Protein AF-A0A7V9L8N8-F1 (afdb_monomer)

Mean predicted aligned error: 6.2 Å

Nearest PDB structures (foldseek):
  8ckp-assembly1_I  TM=4.245E-01  e=3.183E-03  Haloferax mediterranei
  8zbl-assembly1_A  TM=5.251E-01  e=4.090E-02  Homo sapiens
  4y7d-assembly1_A  TM=4.230E-01  e=4.090E-02  Nakamurella multipartita DSM 44233
  5egn-assembly3_C  TM=4.357E-01  e=1.892E-01  uncultured bacterium
  4i3f-assembly1_A  TM=4.361E-01  e=4.432E-01  Cycloclasticus sp. P1

Solvent-accessible surface area (backbone atoms only — not comparable to full-atom values): 9026 Å² total; per-residue (Å²): 138,74,98,72,61,78,66,52,79,81,45,62,65,68,62,51,51,40,50,49,50,28,50,78,38,50,92,48,43,81,62,45,50,73,38,64,73,62,34,37,73,69,32,55,71,45,22,80,50,54,83,79,52,52,66,63,59,54,48,51,52,40,49,50,58,42,68,43,85,55,51,61,61,51,50,57,69,41,53,81,39,62,75,77,40,49,90,76,60,61,87,88,54,70,42,77,48,78,45,25,70,50,12,71,65,54,31,57,90,61,26,54,58,78,87,31,40,36,90,80,41,46,81,44,76,37,79,79,18,11,63,52,49,63,74,70,39,45,68,63,46,53,53,50,52,52,54,46,59,53,62,67,75,110

Structure (mmCIF, N/CA/C/O backbone):
data_AF-A0A7V9L8N8-F1
#
_entry.id   AF-A0A7V9L8N8-F1
#
loop_
_atom_site.group_PDB
_atom_site.id
_atom_site.type_symbol
_atom_site.label_atom_id
_atom_site.label_alt_id
_atom_site.label_comp_id
_atom_site.label_asym_id
_atom_site.label_entity_id
_atom_site.label_seq_id
_atom_site.pdbx_PDB_ins_code
_atom_site.Cartn_x
_atom_site.Cartn_y
_atom_site.Cartn_z
_atom_site.occupancy
_atom_site.B_iso_or_equiv
_atom_site.auth_seq_id
_atom_site.auth_comp_id
_atom_site.auth_asym_id
_atom_site.auth_atom_id
_atom_site.pdbx_PDB_model_num
ATOM 1 N N . ALA A 1 1 ? 15.107 20.016 -11.396 1.00 40.09 1 ALA A N 1
ATOM 2 C CA . ALA A 1 1 ? 14.675 19.679 -10.021 1.00 40.09 1 ALA A CA 1
ATOM 3 C C . ALA A 1 1 ? 15.619 18.603 -9.501 1.00 40.09 1 ALA A C 1
ATOM 5 O O . ALA A 1 1 ? 15.538 17.465 -9.940 1.00 40.09 1 ALA A O 1
ATOM 6 N N . GLY A 1 2 ? 16.646 19.034 -8.767 1.00 40.62 2 GLY A N 1
ATOM 7 C CA . GLY A 1 2 ? 17.912 18.316 -8.629 1.00 40.62 2 GLY A CA 1
ATOM 8 C C . GLY A 1 2 ? 17.850 17.098 -7.715 1.00 40.62 2 GLY A C 1
ATOM 9 O O . GLY A 1 2 ? 17.269 17.145 -6.640 1.00 40.62 2 GLY A O 1
ATOM 10 N N . MET A 1 3 ? 18.550 16.045 -8.132 1.00 48.56 3 MET A N 1
ATOM 11 C CA . MET A 1 3 ? 18.884 14.812 -7.403 1.00 48.56 3 MET A CA 1
ATOM 12 C C . MET A 1 3 ? 19.761 15.039 -6.146 1.00 48.56 3 MET A C 1
ATOM 14 O O . MET A 1 3 ? 20.555 14.177 -5.777 1.00 48.56 3 MET A O 1
ATOM 18 N N . ARG A 1 4 ? 19.658 16.208 -5.503 1.00 47.62 4 ARG A N 1
ATOM 19 C CA . ARG A 1 4 ? 20.456 16.636 -4.344 1.00 47.62 4 ARG A CA 1
ATOM 20 C C . ARG A 1 4 ? 19.594 16.788 -3.087 1.00 47.62 4 ARG A C 1
ATOM 22 O O . ARG A 1 4 ? 19.822 17.687 -2.282 1.00 47.62 4 ARG A O 1
ATOM 29 N N . ASP A 1 5 ? 18.608 15.915 -2.900 1.00 48.97 5 ASP A N 1
ATOM 30 C CA . ASP A 1 5 ? 17.913 15.830 -1.616 1.00 48.97 5 ASP A CA 1
ATOM 31 C C . ASP A 1 5 ? 18.864 15.205 -0.585 1.00 48.97 5 ASP A C 1
ATOM 33 O O . ASP A 1 5 ? 18.966 13.982 -0.485 1.00 48.97 5 ASP A O 1
ATOM 37 N N . LYS A 1 6 ? 19.535 16.041 0.223 1.00 46.66 6 LYS A N 1
ATOM 38 C CA . LYS A 1 6 ? 20.300 15.618 1.421 1.00 46.66 6 LYS A CA 1
ATOM 39 C C . LYS A 1 6 ? 19.469 14.734 2.366 1.00 46.66 6 LYS A C 1
ATOM 41 O O . LYS A 1 6 ? 20.003 13.934 3.124 1.00 46.66 6 LYS A O 1
ATOM 46 N N . ALA A 1 7 ? 18.144 14.835 2.276 1.00 50.19 7 ALA A N 1
ATOM 47 C CA . ALA A 1 7 ? 17.191 14.006 2.994 1.00 50.19 7 ALA A CA 1
ATOM 48 C C . ALA A 1 7 ? 17.282 12.506 2.629 1.00 50.19 7 ALA A C 1
ATOM 50 O O . ALA A 1 7 ? 16.874 11.666 3.422 1.00 50.19 7 ALA A O 1
ATOM 51 N N . LEU A 1 8 ? 17.832 12.125 1.472 1.00 52.00 8 LEU A N 1
ATOM 52 C CA . LEU A 1 8 ? 17.916 10.716 1.075 1.00 52.00 8 LEU A CA 1
ATOM 53 C C . LEU A 1 8 ? 18.889 9.901 1.943 1.00 52.00 8 LEU A C 1
ATOM 55 O O . LEU A 1 8 ? 18.731 8.691 2.014 1.00 52.00 8 LEU A O 1
ATOM 59 N N . GLU A 1 9 ? 19.853 10.512 2.637 1.00 51.97 9 GLU A N 1
ATOM 60 C CA . GLU A 1 9 ? 20.874 9.778 3.410 1.00 51.97 9 GLU A CA 1
ATOM 61 C C . GLU A 1 9 ? 20.312 8.939 4.567 1.00 51.97 9 GLU A C 1
ATOM 63 O O . GLU A 1 9 ? 20.903 7.921 4.915 1.00 51.97 9 GLU A O 1
ATOM 68 N N . ARG A 1 10 ? 19.144 9.309 5.108 1.00 55.94 10 ARG A N 1
ATOM 69 C CA . ARG A 1 10 ? 18.492 8.616 6.236 1.00 55.94 10 ARG A CA 1
ATOM 70 C C . ARG A 1 10 ? 17.468 7.556 5.815 1.00 55.94 10 ARG A C 1
ATOM 72 O O . ARG A 1 10 ? 16.912 6.866 6.665 1.00 55.94 10 ARG A O 1
ATOM 79 N N . ILE A 1 11 ? 17.218 7.413 4.513 1.00 62.59 11 ILE A N 1
ATOM 80 C CA . ILE A 1 11 ? 16.245 6.4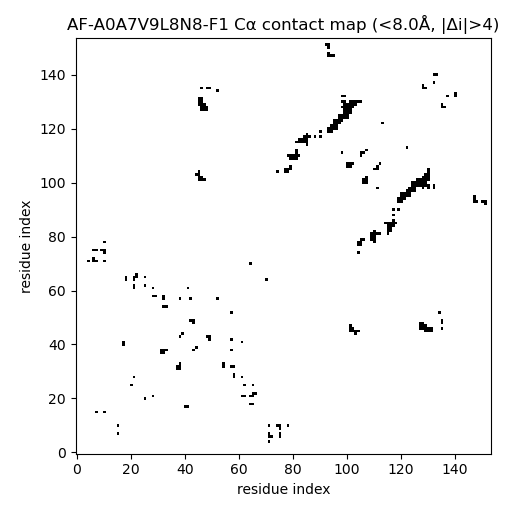63 3.966 1.00 62.59 11 ILE A CA 1
ATOM 81 C C . ILE A 1 11 ? 16.926 5.121 3.703 1.00 62.59 11 ILE A C 1
ATOM 83 O O . ILE A 1 11 ? 18.054 5.072 3.208 1.00 62.59 11 ILE A O 1
ATOM 87 N N . ASN A 1 12 ? 16.214 4.019 3.959 1.00 70.75 12 ASN A N 1
ATOM 88 C CA . ASN A 1 12 ? 16.669 2.688 3.563 1.00 70.75 12 ASN A CA 1
ATOM 89 C C . ASN A 1 12 ? 17.074 2.676 2.075 1.00 70.75 12 ASN A C 1
ATOM 91 O O . ASN A 1 12 ? 16.317 3.111 1.202 1.00 70.75 12 ASN A O 1
ATOM 95 N N . LEU A 1 13 ? 18.269 2.152 1.799 1.00 71.38 13 LEU A N 1
ATOM 96 C CA . LEU A 1 13 ? 18.907 2.165 0.485 1.00 71.38 13 LEU A CA 1
ATOM 97 C C . LEU A 1 13 ? 17.983 1.689 -0.650 1.00 71.38 13 LEU A C 1
ATOM 99 O O . LEU A 1 13 ? 17.980 2.287 -1.724 1.00 71.38 13 LEU A O 1
ATOM 103 N N . GLY A 1 14 ? 17.136 0.686 -0.399 1.00 75.00 14 GLY A N 1
ATOM 104 C CA . GLY A 1 14 ? 16.211 0.170 -1.411 1.00 75.00 14 GLY A CA 1
ATOM 105 C C . GLY A 1 14 ? 15.161 1.188 -1.869 1.00 75.00 14 GLY A C 1
ATOM 106 O O . GLY A 1 14 ? 14.919 1.314 -3.067 1.00 75.00 14 GLY A O 1
ATOM 107 N N . PHE A 1 15 ? 14.585 1.980 -0.958 1.00 79.12 15 PHE A N 1
ATOM 108 C CA . PHE A 1 15 ? 13.618 3.017 -1.342 1.00 79.12 15 PHE A CA 1
ATOM 109 C C . PHE A 1 15 ? 14.276 4.173 -2.094 1.00 79.12 15 PHE A C 1
ATOM 111 O O . PHE A 1 15 ? 13.676 4.727 -3.016 1.00 79.12 15 PHE A O 1
ATOM 118 N N . ARG A 1 16 ? 15.520 4.517 -1.733 1.00 78.31 16 ARG A N 1
ATOM 119 C CA . ARG A 1 16 ? 16.304 5.525 -2.459 1.00 78.31 16 ARG A CA 1
ATOM 120 C C . ARG A 1 16 ? 16.547 5.079 -3.893 1.00 78.31 16 ARG A C 1
ATOM 122 O O . ARG A 1 16 ? 16.249 5.833 -4.812 1.00 78.31 16 ARG A O 1
ATOM 129 N N . ILE A 1 17 ? 17.051 3.857 -4.079 1.00 80.31 17 ILE A N 1
ATOM 130 C CA . ILE A 1 17 ? 17.324 3.286 -5.404 1.00 80.31 17 ILE A CA 1
ATOM 131 C C . ILE A 1 17 ? 16.044 3.270 -6.239 1.00 80.31 17 ILE A C 1
ATOM 133 O O . ILE A 1 17 ? 16.055 3.765 -7.362 1.00 80.31 17 ILE A O 1
ATOM 137 N N . ASN A 1 18 ? 14.926 2.804 -5.675 1.00 85.12 18 ASN A N 1
ATOM 138 C CA . ASN A 1 18 ? 13.645 2.780 -6.380 1.00 85.12 18 ASN A CA 1
ATOM 139 C C . ASN A 1 18 ? 13.218 4.186 -6.848 1.00 85.12 18 ASN A C 1
ATOM 141 O O . ASN A 1 18 ? 12.875 4.391 -8.013 1.00 85.12 18 ASN A O 1
ATOM 145 N N . ARG A 1 19 ? 13.348 5.195 -5.973 1.00 85.06 19 ARG A N 1
ATOM 146 C CA . ARG A 1 19 ? 13.063 6.595 -6.315 1.00 85.06 19 ARG A CA 1
ATOM 147 C C . ARG A 1 19 ? 13.982 7.119 -7.420 1.00 85.06 19 ARG A C 1
ATOM 149 O O . ARG A 1 19 ? 13.488 7.762 -8.345 1.00 85.06 19 ARG A O 1
ATOM 156 N N . TYR A 1 20 ? 15.288 6.859 -7.341 1.00 84.50 20 TYR A N 1
ATOM 157 C CA . TYR A 1 20 ? 16.251 7.275 -8.366 1.00 84.50 20 TYR A CA 1
ATOM 158 C C . TYR A 1 20 ? 15.946 6.640 -9.718 1.00 84.50 20 TYR A C 1
ATOM 160 O O . TYR A 1 20 ? 15.946 7.346 -10.726 1.00 84.50 20 TYR A O 1
ATOM 168 N N . LEU A 1 21 ? 15.623 5.345 -9.734 1.00 85.38 21 LEU A N 1
ATOM 169 C CA . LEU A 1 21 ? 15.228 4.647 -10.951 1.00 85.38 21 LEU A CA 1
ATOM 170 C C . LEU A 1 21 ? 13.960 5.267 -11.550 1.00 85.38 21 LEU A C 1
ATOM 172 O O . LEU A 1 21 ? 13.940 5.596 -12.733 1.00 85.38 21 LEU A O 1
ATOM 176 N N . ALA A 1 22 ? 12.940 5.531 -10.730 1.00 84.94 22 ALA A N 1
ATOM 177 C CA . ALA A 1 22 ? 11.696 6.146 -11.186 1.00 84.94 22 ALA A CA 1
ATOM 178 C C . ALA A 1 22 ? 11.888 7.563 -11.770 1.00 84.94 22 ALA A C 1
ATOM 180 O O . ALA A 1 22 ? 11.203 7.929 -12.726 1.00 84.94 22 ALA A O 1
ATOM 181 N N . VAL A 1 23 ? 12.806 8.372 -11.220 1.00 85.56 23 VAL A N 1
ATOM 182 C CA . VAL A 1 23 ? 13.132 9.707 -11.766 1.00 85.56 23 VAL A CA 1
ATOM 183 C C . VAL A 1 23 ? 13.970 9.600 -13.032 1.00 85.56 23 VAL A C 1
ATOM 185 O O . VAL A 1 23 ? 13.595 10.167 -14.056 1.00 85.56 23 VAL A O 1
ATOM 188 N N . GLY A 1 24 ? 15.108 8.906 -12.948 1.00 84.75 24 GLY A N 1
ATOM 189 C CA . GLY A 1 24 ? 16.124 8.877 -13.999 1.00 84.75 24 GLY A CA 1
ATOM 190 C C . GLY A 1 24 ? 15.660 8.139 -15.249 1.00 84.75 24 GLY A C 1
ATOM 191 O O . GLY A 1 24 ? 15.947 8.573 -16.359 1.00 84.75 24 GLY A O 1
ATOM 192 N N . PHE A 1 25 ? 14.865 7.081 -15.078 1.00 85.38 25 PHE A N 1
ATOM 193 C CA . PHE A 1 25 ? 14.353 6.262 -16.176 1.00 85.38 25 PHE A CA 1
ATOM 194 C C . PHE A 1 25 ? 12.892 6.558 -16.520 1.00 85.38 25 PHE A C 1
ATOM 196 O O . PHE A 1 25 ? 12.273 5.783 -17.244 1.00 85.38 25 PHE A O 1
ATOM 203 N N . ARG A 1 26 ? 12.327 7.688 -16.068 1.00 83.38 26 ARG A N 1
ATOM 204 C CA . ARG A 1 26 ? 10.928 8.065 -16.338 1.00 83.38 26 ARG A CA 1
ATOM 205 C C . ARG A 1 26 ? 10.466 7.857 -17.797 1.00 83.38 26 ARG A C 1
ATOM 207 O O . ARG A 1 26 ? 9.374 7.310 -17.951 1.00 83.38 26 ARG A O 1
ATOM 214 N N . PRO A 1 27 ? 11.214 8.258 -18.851 1.00 84.88 27 PRO A N 1
ATOM 215 C CA . PRO A 1 27 ? 10.782 8.030 -20.237 1.00 84.88 27 PRO A CA 1
ATOM 216 C C . PRO A 1 27 ? 10.838 6.554 -20.665 1.00 84.88 27 PRO A C 1
ATOM 218 O O . PRO A 1 27 ? 10.128 6.157 -21.581 1.00 84.88 27 PRO A O 1
ATOM 221 N N . LEU A 1 28 ? 11.646 5.733 -19.990 1.00 85.69 28 LEU A N 1
ATOM 222 C CA . LEU A 1 28 ? 11.859 4.318 -20.304 1.00 85.69 28 LEU A CA 1
ATOM 223 C C . LEU A 1 28 ? 10.982 3.371 -19.468 1.00 85.69 28 LEU A C 1
ATOM 225 O O . LEU A 1 28 ? 10.897 2.185 -19.788 1.00 85.69 28 LEU A O 1
ATOM 229 N N . LEU A 1 29 ? 10.278 3.877 -18.444 1.00 84.62 29 LEU A N 1
ATOM 230 C CA . LEU A 1 29 ? 9.368 3.087 -17.600 1.00 84.62 29 LEU A CA 1
ATOM 231 C C . LEU A 1 29 ? 8.378 2.217 -18.402 1.00 84.62 29 LEU A C 1
ATOM 233 O O . LEU A 1 29 ? 8.243 1.044 -18.055 1.00 84.62 29 LEU A O 1
ATOM 237 N N . PRO A 1 30 ? 7.723 2.695 -19.486 1.00 82.81 30 PRO A N 1
ATOM 238 C CA . PRO A 1 30 ? 6.783 1.866 -20.248 1.00 82.81 30 PRO A CA 1
ATOM 239 C C . PRO A 1 30 ? 7.417 0.621 -20.879 1.00 82.81 30 PRO A C 1
ATOM 241 O O . PRO A 1 30 ? 6.730 -0.379 -21.078 1.00 82.81 30 PRO A O 1
ATOM 244 N N . PHE A 1 31 ? 8.712 0.674 -21.197 1.00 84.62 31 PHE A N 1
ATOM 245 C CA . PHE A 1 31 ? 9.461 -0.460 -21.732 1.00 84.62 31 PHE A CA 1
ATOM 246 C C . PHE A 1 31 ? 9.992 -1.352 -20.605 1.00 84.62 31 PHE A C 1
ATOM 248 O O . PHE A 1 31 ? 9.785 -2.563 -20.626 1.00 84.62 31 PHE A O 1
ATOM 255 N N . MET A 1 32 ? 10.608 -0.755 -19.580 1.00 86.75 32 MET A N 1
ATOM 256 C CA . MET A 1 32 ? 11.192 -1.497 -18.459 1.00 86.75 32 MET A CA 1
ATOM 257 C C . MET A 1 32 ? 10.147 -2.320 -17.701 1.00 86.75 32 MET A C 1
ATOM 259 O O . MET A 1 32 ? 10.399 -3.473 -17.368 1.00 86.75 32 MET A O 1
ATOM 263 N N . LEU A 1 33 ? 8.954 -1.765 -17.472 1.00 90.44 33 LEU A N 1
ATOM 264 C CA . LEU A 1 33 ? 7.904 -2.424 -16.690 1.00 90.44 33 LEU A CA 1
ATOM 265 C C . LEU A 1 33 ? 7.243 -3.613 -17.402 1.00 90.44 33 LEU A C 1
ATOM 267 O O . LEU A 1 33 ? 6.581 -4.407 -16.739 1.00 90.44 33 LEU A O 1
ATOM 271 N N . LYS A 1 34 ? 7.438 -3.773 -18.719 1.00 90.38 34 LYS A N 1
ATOM 272 C CA . LYS A 1 34 ? 7.005 -4.978 -19.451 1.00 90.38 34 LYS A CA 1
ATOM 273 C C . LYS A 1 34 ? 7.869 -6.195 -19.118 1.00 90.38 34 LYS A C 1
ATOM 275 O O . LYS A 1 34 ? 7.415 -7.324 -19.257 1.00 90.38 34 LYS A O 1
ATOM 280 N N . ASN A 1 35 ? 9.107 -5.977 -18.676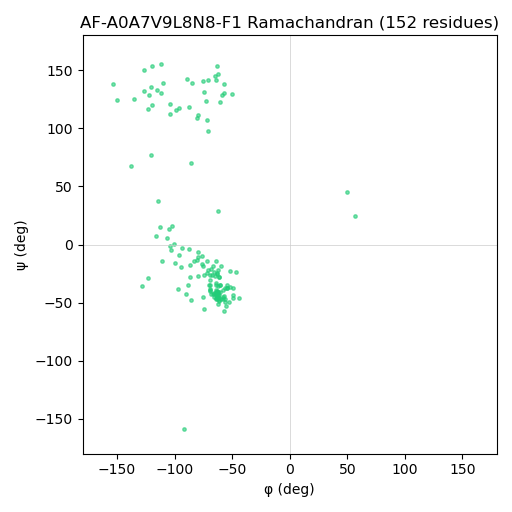 1.00 92.25 35 ASN A N 1
ATOM 281 C CA . ASN A 1 35 ? 9.984 -7.046 -18.229 1.00 92.25 35 ASN A CA 1
ATOM 282 C C . ASN A 1 35 ? 9.747 -7.317 -16.737 1.00 92.25 35 ASN A C 1
ATOM 284 O O . ASN A 1 35 ? 9.987 -6.451 -15.895 1.00 92.25 35 ASN A O 1
ATOM 288 N N . GLU A 1 36 ? 9.318 -8.534 -16.395 1.00 93.25 36 GLU A N 1
ATOM 289 C CA . GLU A 1 36 ? 8.997 -8.900 -15.011 1.00 93.25 36 GLU A CA 1
ATOM 290 C C . GLU A 1 36 ? 10.178 -8.706 -14.051 1.00 93.25 36 GLU A C 1
ATOM 292 O O . GLU A 1 36 ? 9.976 -8.219 -12.942 1.00 93.25 36 GLU A O 1
ATOM 297 N N . ARG A 1 37 ? 11.411 -9.021 -14.469 1.00 92.12 37 ARG A N 1
ATOM 298 C CA . ARG A 1 37 ? 12.602 -8.873 -13.615 1.00 92.12 37 ARG A CA 1
ATOM 299 C C . ARG A 1 37 ? 12.888 -7.407 -13.309 1.00 92.12 37 ARG A C 1
ATOM 301 O O . ARG A 1 37 ? 13.179 -7.067 -12.168 1.00 92.12 37 ARG A O 1
ATOM 308 N N . LEU A 1 38 ? 12.767 -6.534 -14.310 1.00 91.12 38 LEU A N 1
ATOM 309 C CA . LEU A 1 38 ? 12.942 -5.091 -14.117 1.00 91.12 38 LEU A CA 1
ATOM 310 C C . LEU A 1 38 ? 11.805 -4.495 -13.283 1.00 91.12 38 LEU A C 1
ATOM 312 O O . LEU A 1 38 ? 12.048 -3.656 -12.419 1.00 91.12 38 LEU A O 1
ATOM 316 N N . ARG A 1 39 ? 10.571 -4.966 -13.487 1.00 92.56 39 ARG A N 1
ATOM 317 C CA . ARG A 1 39 ? 9.416 -4.595 -12.664 1.00 92.56 39 ARG A CA 1
ATOM 318 C C . ARG A 1 39 ? 9.599 -5.032 -11.205 1.00 92.56 39 ARG A C 1
ATOM 320 O O . ARG A 1 39 ? 9.322 -4.246 -10.302 1.00 92.56 39 ARG A O 1
ATOM 327 N N . ALA A 1 40 ? 10.139 -6.226 -10.959 1.00 92.50 40 ALA A N 1
ATOM 328 C CA . ALA A 1 40 ? 10.383 -6.748 -9.613 1.00 92.50 40 ALA A CA 1
ATOM 329 C C . ALA A 1 40 ? 11.264 -5.817 -8.765 1.00 92.50 40 ALA A C 1
ATOM 331 O O . ALA A 1 40 ? 10.984 -5.642 -7.581 1.00 92.50 40 ALA A O 1
ATOM 332 N N . ILE A 1 41 ? 12.267 -5.163 -9.370 1.00 89.31 41 ILE A N 1
ATOM 333 C CA . ILE A 1 41 ? 13.160 -4.207 -8.686 1.00 89.31 41 ILE A CA 1
ATOM 334 C C . ILE A 1 41 ? 12.361 -3.094 -7.987 1.00 89.31 41 ILE A C 1
ATOM 336 O O . ILE A 1 41 ? 12.722 -2.672 -6.889 1.00 89.31 41 ILE A O 1
ATOM 340 N N . GLY A 1 42 ? 11.267 -2.631 -8.600 1.00 88.50 42 GLY A N 1
ATOM 341 C CA . GLY A 1 42 ? 10.440 -1.555 -8.056 1.00 88.50 42 GLY A CA 1
ATOM 342 C C . GLY A 1 42 ? 9.346 -2.009 -7.086 1.00 88.50 42 GLY A C 1
ATOM 343 O O . GLY A 1 42 ? 8.958 -1.234 -6.208 1.00 88.50 42 GLY A O 1
ATOM 344 N N . PHE A 1 43 ? 8.841 -3.241 -7.222 1.00 92.12 43 PHE A N 1
ATOM 345 C CA . PHE A 1 43 ? 7.586 -3.646 -6.572 1.00 92.12 43 PHE A CA 1
ATOM 346 C C . PHE A 1 43 ? 7.678 -4.860 -5.650 1.00 92.12 43 PHE A C 1
ATOM 348 O O . PHE A 1 43 ? 6.954 -4.892 -4.660 1.00 92.12 43 PHE A O 1
ATOM 355 N N . ALA A 1 44 ? 8.593 -5.803 -5.889 1.00 91.56 44 ALA A N 1
ATOM 356 C CA . ALA A 1 44 ? 8.618 -7.074 -5.156 1.00 91.56 44 ALA A CA 1
ATOM 357 C C . ALA A 1 44 ? 8.881 -6.925 -3.652 1.00 91.56 44 ALA A C 1
ATOM 359 O O . ALA A 1 44 ? 8.488 -7.773 -2.861 1.00 91.56 44 ALA A O 1
ATOM 360 N N . ARG A 1 45 ? 9.538 -5.833 -3.250 1.00 87.44 45 ARG A N 1
ATOM 361 C CA . ARG A 1 45 ? 9.757 -5.493 -1.840 1.00 87.44 45 ARG A CA 1
ATOM 362 C C . ARG A 1 45 ? 8.535 -4.842 -1.178 1.00 87.44 45 ARG A C 1
ATOM 364 O O . ARG A 1 45 ? 8.411 -4.879 0.041 1.00 87.44 45 ARG A O 1
ATOM 371 N N . ASN A 1 46 ? 7.692 -4.175 -1.960 1.00 86.50 46 ASN A N 1
ATOM 372 C CA . ASN A 1 46 ? 6.615 -3.329 -1.442 1.00 86.50 46 ASN A CA 1
ATOM 373 C C . ASN A 1 46 ? 5.279 -4.060 -1.339 1.00 86.50 46 ASN A C 1
ATOM 375 O O . ASN A 1 46 ? 4.396 -3.580 -0.635 1.00 86.50 46 ASN A O 1
ATOM 379 N N . SER A 1 47 ? 5.140 -5.170 -2.060 1.00 93.56 47 SER A N 1
ATOM 380 C CA . SER A 1 47 ? 3.955 -6.014 -2.071 1.00 93.56 47 SER A CA 1
ATOM 381 C C . SER A 1 47 ? 4.364 -7.445 -2.430 1.00 93.56 47 SER A C 1
ATOM 383 O O . SER A 1 47 ? 5.155 -7.622 -3.359 1.00 93.56 47 SER A O 1
ATOM 385 N N . PRO A 1 48 ? 3.822 -8.473 -1.758 1.00 94.69 48 PRO A N 1
ATOM 386 C CA . PRO A 1 48 ? 4.016 -9.872 -2.129 1.00 94.69 48 PRO A CA 1
ATOM 387 C C . PRO A 1 48 ? 3.101 -10.309 -3.286 1.00 94.69 48 PRO A C 1
ATOM 389 O O . PRO A 1 48 ? 3.331 -11.365 -3.879 1.00 94.69 48 PRO A O 1
ATOM 392 N N . VAL A 1 49 ? 2.085 -9.511 -3.633 1.00 95.44 49 VAL A N 1
ATOM 393 C CA . VAL A 1 49 ? 1.125 -9.794 -4.713 1.00 95.44 49 VAL A CA 1
ATOM 394 C C . VAL A 1 49 ? 1.345 -8.932 -5.953 1.00 95.44 49 VAL A C 1
ATOM 396 O O . VAL A 1 49 ? 0.615 -9.077 -6.920 1.00 95.44 49 VAL A O 1
ATOM 399 N N . TRP A 1 50 ? 2.408 -8.126 -6.004 1.00 94.69 50 TRP A N 1
ATOM 400 C CA . TRP A 1 50 ? 2.745 -7.227 -7.119 1.00 94.69 50 TRP A CA 1
ATOM 401 C C . TRP A 1 50 ? 2.662 -7.830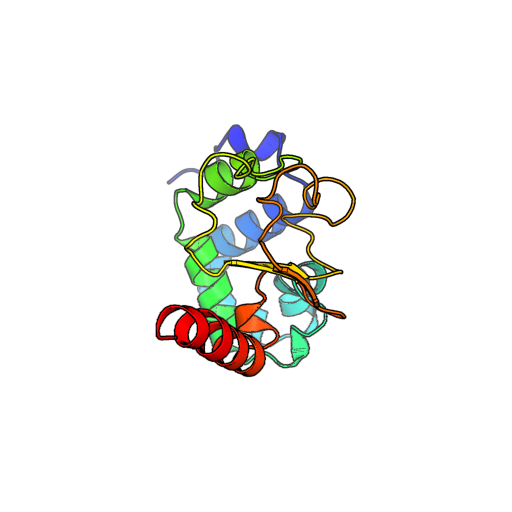 -8.535 1.00 94.69 50 TRP A C 1
ATOM 403 O O . TRP A 1 50 ? 2.529 -7.097 -9.514 1.00 94.69 50 TRP A O 1
ATOM 413 N N . LYS A 1 51 ? 2.783 -9.157 -8.672 1.00 94.94 51 LYS A N 1
ATOM 414 C CA . LYS A 1 51 ? 2.652 -9.862 -9.953 1.00 94.94 51 LYS A CA 1
ATOM 415 C C . LYS A 1 51 ? 1.225 -9.862 -10.505 1.00 94.94 51 LYS A C 1
ATOM 417 O O . LYS A 1 51 ? 1.080 -9.964 -11.720 1.00 94.94 51 LYS A O 1
ATOM 422 N N . SER A 1 52 ? 0.207 -9.758 -9.649 1.00 93.50 52 SER A N 1
ATOM 423 C CA . SER A 1 52 ? -1.200 -9.667 -10.062 1.00 93.50 52 SER A CA 1
ATOM 424 C C . SER A 1 52 ? -1.561 -8.283 -10.600 1.00 93.50 52 SER A C 1
ATOM 426 O O . SER A 1 52 ? -2.576 -8.129 -11.274 1.00 93.50 52 SER A O 1
ATOM 428 N N . TRP A 1 53 ? -0.732 -7.270 -10.336 1.00 93.56 53 TRP A N 1
ATOM 429 C CA . TRP A 1 53 ? -0.992 -5.910 -10.778 1.00 93.56 53 TRP A CA 1
ATOM 430 C C . TRP A 1 53 ? -0.824 -5.757 -12.288 1.00 93.56 53 TRP A C 1
ATOM 432 O O . TRP A 1 53 ? 0.116 -6.277 -12.908 1.00 93.56 53 TRP A O 1
ATOM 442 N N . SER A 1 54 ? -1.710 -4.954 -12.876 1.00 93.00 54 SER A N 1
ATOM 443 C CA . SER A 1 54 ? -1.593 -4.575 -14.279 1.00 93.00 54 SER A CA 1
ATOM 444 C C . SER A 1 54 ? -0.309 -3.769 -14.520 1.00 93.00 54 SER A C 1
ATOM 446 O O . SER A 1 54 ? 0.217 -3.084 -13.635 1.00 93.00 54 SER A O 1
ATOM 448 N N . ILE A 1 55 ? 0.206 -3.819 -15.751 1.00 92.25 55 ILE A N 1
ATOM 449 C CA . ILE A 1 55 ? 1.365 -3.003 -16.140 1.00 92.25 55 ILE A CA 1
ATOM 450 C C . ILE A 1 55 ? 1.047 -1.510 -15.987 1.00 92.25 55 ILE A C 1
ATOM 452 O O . ILE A 1 55 ? 1.935 -0.745 -15.612 1.00 92.25 55 ILE A O 1
ATOM 456 N N . ASP A 1 56 ? -0.195 -1.100 -16.248 1.00 92.06 56 ASP A N 1
ATOM 457 C CA . ASP A 1 56 ? -0.620 0.293 -16.121 1.00 92.06 56 ASP A CA 1
ATOM 458 C C . ASP A 1 56 ? -0.628 0.740 -14.655 1.00 92.06 56 ASP A C 1
ATOM 460 O O . ASP A 1 56 ? -0.034 1.767 -14.344 1.00 92.06 56 ASP A O 1
ATOM 464 N N . THR A 1 57 ? -1.119 -0.091 -13.729 1.00 92.56 57 THR A N 1
ATOM 465 C CA . THR A 1 57 ? -1.023 0.159 -12.279 1.00 92.56 57 THR A CA 1
ATOM 466 C C . THR A 1 57 ? 0.430 0.358 -11.839 1.00 92.56 57 THR A C 1
ATOM 468 O O . THR A 1 57 ? 0.754 1.327 -11.149 1.00 92.56 57 THR A O 1
ATOM 471 N N . CYS A 1 58 ? 1.344 -0.517 -12.275 1.00 92.88 58 CYS A N 1
ATOM 472 C CA . CYS A 1 58 ? 2.772 -0.363 -11.991 1.00 92.88 58 CYS A CA 1
ATOM 473 C C . CYS A 1 58 ? 3.349 0.921 -12.610 1.00 92.88 58 CYS A C 1
ATOM 475 O O . CYS A 1 58 ? 4.158 1.610 -11.985 1.00 92.88 58 CYS A O 1
ATOM 477 N N . ARG A 1 59 ? 2.949 1.258 -13.840 1.00 91.38 59 ARG A N 1
ATOM 478 C CA . ARG A 1 59 ? 3.412 2.462 -14.538 1.00 91.38 59 ARG A CA 1
ATOM 479 C C . ARG A 1 59 ? 2.962 3.719 -13.811 1.00 91.38 59 ARG A C 1
ATOM 481 O O . ARG A 1 59 ? 3.789 4.600 -13.576 1.00 91.38 59 ARG A O 1
ATOM 488 N N 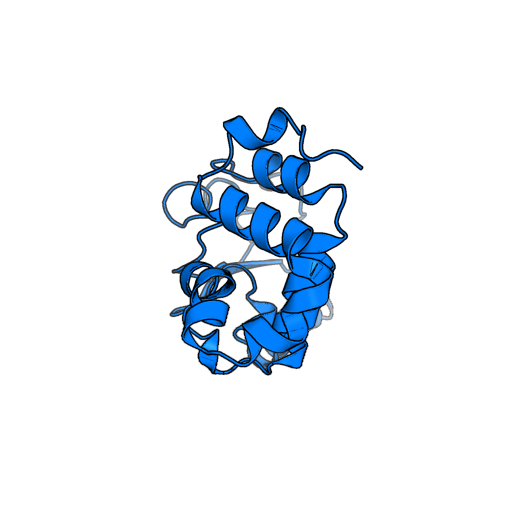. ASP A 1 60 ? 1.701 3.774 -13.411 1.00 92.06 60 ASP A N 1
ATOM 489 C CA . ASP A 1 60 ? 1.115 4.906 -12.705 1.00 92.06 60 ASP A CA 1
ATOM 490 C C . ASP A 1 60 ? 1.733 5.075 -11.322 1.00 92.06 60 ASP A C 1
ATOM 492 O O . ASP A 1 60 ? 2.121 6.188 -10.967 1.00 92.06 60 ASP A O 1
ATOM 496 N N . ALA A 1 61 ? 1.963 3.983 -10.588 1.00 91.62 61 ALA A N 1
ATOM 497 C CA . ALA A 1 61 ? 2.682 4.020 -9.316 1.00 91.62 61 ALA A CA 1
ATOM 498 C C . ALA A 1 61 ? 4.113 4.572 -9.477 1.00 91.62 61 ALA A C 1
ATOM 500 O O . ALA A 1 61 ? 4.524 5.480 -8.746 1.00 91.62 61 ALA A O 1
ATOM 501 N N . ALA A 1 62 ? 4.867 4.088 -10.472 1.00 91.12 62 ALA A N 1
ATOM 502 C CA . ALA A 1 62 ? 6.218 4.575 -10.754 1.00 91.12 62 ALA A CA 1
ATOM 503 C C . ALA A 1 62 ? 6.213 6.054 -11.177 1.00 91.12 62 ALA A C 1
ATOM 505 O O . ALA A 1 62 ? 7.067 6.836 -10.758 1.00 91.12 62 ALA A O 1
ATOM 506 N N . HIS A 1 63 ? 5.227 6.470 -11.968 1.00 90.50 63 HIS A N 1
ATOM 507 C CA . HIS A 1 63 ? 5.045 7.849 -12.402 1.00 90.50 63 HIS A CA 1
ATOM 508 C C . HIS A 1 63 ? 4.621 8.798 -11.278 1.00 90.50 63 HIS A C 1
ATOM 510 O O . HIS A 1 63 ? 5.110 9.933 -11.232 1.00 90.50 63 HIS A O 1
ATOM 516 N N . ALA A 1 64 ? 3.736 8.361 -10.387 1.00 91.00 64 ALA A N 1
ATOM 517 C CA . ALA A 1 64 ? 3.311 9.108 -9.212 1.00 91.00 64 ALA A CA 1
ATOM 518 C C . ALA A 1 64 ? 4.496 9.314 -8.266 1.00 91.00 64 ALA A C 1
ATOM 520 O O . ALA A 1 64 ? 4.794 10.449 -7.883 1.00 91.00 64 ALA A O 1
ATOM 521 N N . MET A 1 65 ? 5.253 8.243 -7.998 1.00 90.25 65 MET A N 1
ATOM 522 C CA . MET A 1 65 ? 6.511 8.327 -7.265 1.00 90.25 65 MET A CA 1
ATOM 523 C C . MET A 1 65 ? 7.457 9.314 -7.951 1.00 90.25 65 MET A C 1
ATOM 525 O O . MET A 1 65 ? 7.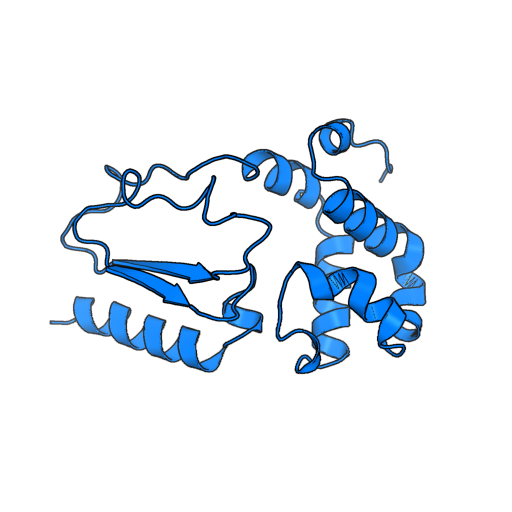885 10.268 -7.307 1.00 90.25 65 MET A O 1
ATOM 529 N N . ALA A 1 66 ? 7.709 9.151 -9.262 1.00 89.25 66 ALA A N 1
ATOM 530 C CA . ALA A 1 66 ? 8.585 10.000 -10.074 1.00 89.25 66 ALA A CA 1
ATOM 531 C C . ALA A 1 66 ? 8.283 11.502 -9.896 1.00 89.25 66 ALA A C 1
ATOM 533 O O . ALA A 1 66 ? 9.205 12.302 -9.704 1.00 89.25 66 ALA A O 1
ATOM 534 N N . ARG A 1 67 ? 6.998 11.873 -9.929 1.00 89.81 67 ARG A N 1
ATOM 535 C CA . ARG A 1 67 ? 6.515 13.263 -9.892 1.00 89.81 67 ARG A CA 1
ATOM 536 C C . ARG A 1 67 ? 6.338 13.836 -8.480 1.00 89.81 67 ARG A C 1
ATOM 538 O O . ARG A 1 67 ? 6.284 15.058 -8.344 1.00 89.81 67 ARG A O 1
ATOM 545 N N . SER A 1 68 ? 6.280 13.006 -7.440 1.00 89.81 68 SER A N 1
ATOM 546 C CA . SER A 1 68 ? 6.046 13.472 -6.070 1.00 89.81 68 SER A CA 1
ATOM 547 C C . SER A 1 68 ? 7.265 14.204 -5.495 1.00 89.81 68 SER A C 1
ATOM 549 O O . SER A 1 68 ? 8.282 13.597 -5.147 1.00 89.81 68 SER A O 1
ATOM 551 N N . ARG A 1 69 ? 7.164 15.536 -5.381 1.00 86.56 69 ARG A N 1
ATOM 552 C CA . ARG A 1 69 ? 8.215 16.393 -4.798 1.00 86.56 69 ARG A CA 1
ATOM 553 C C . ARG A 1 69 ? 8.453 16.095 -3.314 1.00 86.56 69 ARG A C 1
ATOM 555 O O . ARG A 1 69 ? 9.581 16.184 -2.854 1.00 86.56 69 ARG A O 1
ATOM 562 N N . GLY A 1 70 ? 7.403 15.710 -2.586 1.00 86.62 70 GLY A N 1
ATOM 563 C CA . GLY A 1 70 ? 7.459 15.428 -1.150 1.00 86.62 70 GLY A CA 1
ATOM 564 C C . GLY A 1 70 ? 7.841 13.993 -0.788 1.00 86.62 70 GLY A C 1
ATOM 565 O O . GLY A 1 70 ? 7.977 13.707 0.395 1.00 86.62 70 GLY A O 1
ATOM 566 N N . TYR A 1 71 ? 8.022 13.093 -1.764 1.00 86.00 71 TYR A N 1
ATOM 567 C CA . TYR A 1 71 ? 8.201 11.656 -1.513 1.00 86.00 71 TYR A CA 1
ATOM 568 C C . TYR A 1 71 ? 9.309 11.355 -0.496 1.00 86.00 71 TYR A C 1
ATOM 570 O O . TYR A 1 71 ? 9.097 10.637 0.476 1.00 86.00 71 TYR A O 1
ATOM 578 N N . THR A 1 72 ? 10.488 11.948 -0.695 1.00 82.06 72 THR A N 1
ATOM 579 C CA . THR A 1 72 ? 11.650 11.758 0.179 1.00 82.06 72 THR A CA 1
ATOM 580 C C . THR A 1 72 ? 11.381 12.269 1.595 1.00 82.06 72 THR A C 1
ATOM 582 O O . THR A 1 72 ? 11.680 11.587 2.573 1.00 82.06 72 THR A O 1
ATOM 585 N N . ALA A 1 73 ? 10.828 13.477 1.719 1.00 82.94 73 ALA A N 1
ATOM 586 C CA . ALA A 1 73 ? 10.528 14.084 3.012 1.00 82.94 73 ALA A CA 1
ATOM 587 C C . ALA A 1 73 ? 9.458 13.286 3.773 1.00 82.94 73 ALA A C 1
ATOM 589 O O . ALA A 1 73 ? 9.635 13.018 4.959 1.00 82.94 73 ALA A O 1
ATOM 590 N N . ALA A 1 74 ? 8.405 12.844 3.081 1.00 84.25 74 ALA A N 1
ATOM 591 C CA . ALA A 1 74 ? 7.354 12.007 3.649 1.00 84.25 74 ALA A CA 1
ATOM 592 C C . ALA A 1 74 ? 7.915 10.668 4.143 1.00 84.25 74 ALA A C 1
ATOM 594 O O . ALA A 1 74 ? 7.701 10.304 5.295 1.00 84.25 74 ALA A O 1
ATOM 595 N N . LEU A 1 75 ? 8.710 9.975 3.322 1.00 81.25 75 LEU A N 1
ATOM 596 C CA . LEU A 1 75 ? 9.293 8.692 3.706 1.00 81.25 75 LEU A CA 1
ATOM 597 C C . LEU A 1 75 ? 10.242 8.828 4.909 1.00 81.25 75 LEU A C 1
ATOM 599 O O . LEU A 1 75 ? 10.144 8.053 5.853 1.00 81.25 75 LEU A O 1
ATOM 603 N N . ASN A 1 76 ? 11.094 9.858 4.947 1.00 79.38 76 ASN A N 1
ATOM 604 C CA . ASN A 1 76 ? 11.898 10.165 6.140 1.00 79.38 76 ASN A CA 1
ATOM 605 C C . ASN A 1 76 ? 11.059 10.474 7.380 1.00 79.38 76 ASN A C 1
ATOM 607 O O . ASN A 1 76 ? 11.476 10.192 8.500 1.00 79.38 76 ASN A O 1
ATOM 611 N N . GLY A 1 77 ? 9.906 11.110 7.180 1.00 79.19 77 GLY A N 1
ATOM 612 C CA . GLY A 1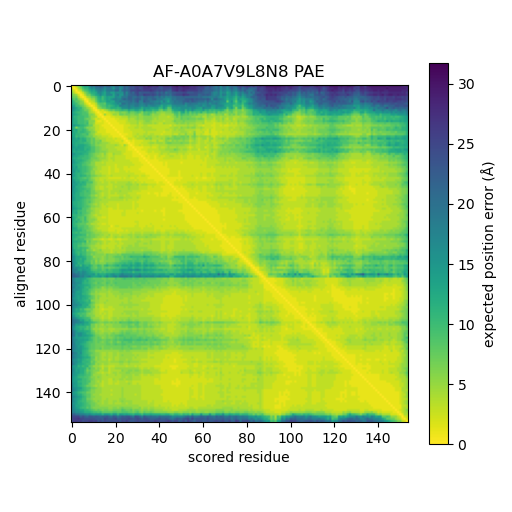 77 ? 8.971 11.426 8.246 1.00 79.19 77 GLY A CA 1
ATOM 613 C C . GLY A 1 77 ? 8.317 10.188 8.860 1.00 79.19 77 GLY A C 1
ATOM 614 O O . GLY A 1 77 ? 7.941 10.249 10.028 1.00 79.19 77 GLY A O 1
ATOM 615 N N . LEU A 1 78 ? 8.210 9.099 8.094 1.00 79.25 78 LEU A N 1
ATOM 616 C CA . LEU A 1 78 ? 7.517 7.862 8.466 1.00 79.25 78 LEU A CA 1
ATOM 617 C C . LEU A 1 78 ? 8.457 6.778 9.012 1.00 79.25 78 LEU A C 1
ATOM 619 O O . LEU A 1 78 ? 8.092 6.068 9.946 1.00 79.25 78 LEU A O 1
ATOM 623 N N . LEU A 1 79 ? 9.660 6.640 8.446 1.00 74.31 79 LEU A N 1
ATOM 624 C CA . LEU A 1 79 ? 10.553 5.520 8.757 1.00 74.31 79 LEU A CA 1
ATOM 625 C C . LEU A 1 79 ? 10.910 5.446 10.249 1.00 74.31 79 LEU A C 1
ATOM 627 O O . LEU A 1 79 ? 11.399 6.413 10.834 1.00 74.31 79 LEU A O 1
ATOM 631 N N . ASN A 1 80 ? 10.720 4.257 10.833 1.00 71.12 80 ASN A N 1
ATOM 632 C CA . ASN A 1 80 ? 10.978 3.946 12.246 1.00 71.12 80 ASN A CA 1
ATOM 633 C C . ASN A 1 80 ? 10.220 4.841 13.235 1.00 71.12 80 ASN A C 1
ATOM 635 O O . ASN A 1 80 ? 10.660 5.030 14.369 1.00 71.12 80 ASN A O 1
ATOM 639 N N . ARG A 1 81 ? 9.091 5.411 12.809 1.00 78.75 81 ARG A N 1
ATOM 640 C CA . ARG A 1 81 ? 8.178 6.134 13.690 1.00 78.75 81 ARG A CA 1
ATOM 641 C C . ARG A 1 81 ? 6.876 5.372 13.833 1.00 78.75 81 ARG A C 1
ATOM 643 O O . ARG A 1 81 ? 6.488 4.608 12.949 1.00 78.75 81 ARG A O 1
ATOM 650 N N . VAL A 1 82 ? 6.208 5.628 14.949 1.00 81.56 82 VAL A N 1
ATOM 651 C CA . VAL A 1 82 ? 4.822 5.238 15.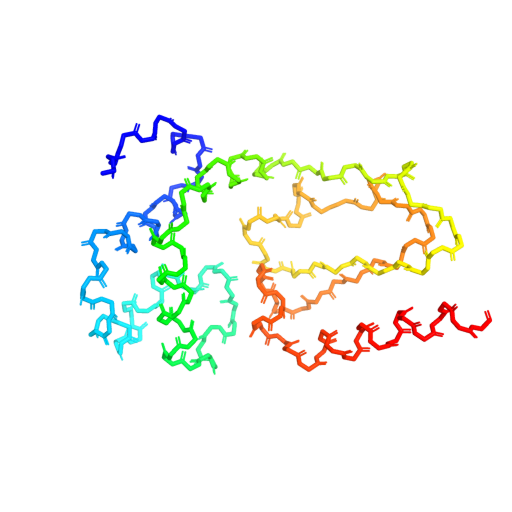177 1.00 81.56 82 VAL A CA 1
ATOM 652 C C . VAL A 1 82 ? 3.980 6.510 15.184 1.00 81.56 82 VAL A C 1
ATOM 654 O O . VAL A 1 82 ? 4.407 7.535 15.722 1.00 81.56 82 VAL A O 1
ATOM 657 N N . ALA A 1 83 ? 2.800 6.463 14.572 1.00 75.75 83 ALA A N 1
ATOM 658 C CA . ALA A 1 83 ? 1.821 7.531 14.706 1.00 75.75 83 ALA A CA 1
ATOM 659 C C . ALA A 1 83 ? 1.082 7.362 16.040 1.00 75.75 83 ALA A C 1
ATOM 661 O O . ALA A 1 83 ? 0.330 6.406 16.203 1.00 75.75 83 ALA A O 1
ATOM 662 N N . ASP A 1 84 ? 1.302 8.277 16.987 1.00 82.00 84 ASP A N 1
ATOM 663 C CA . ASP A 1 84 ? 0.517 8.320 18.223 1.00 82.00 84 ASP A CA 1
ATOM 664 C C . ASP A 1 84 ? -0.819 9.023 17.978 1.00 82.00 84 ASP A C 1
ATOM 666 O O . ASP A 1 84 ? -0.889 10.241 17.763 1.00 82.00 84 ASP A O 1
ATOM 670 N N . CYS A 1 85 ? -1.879 8.221 17.986 1.00 77.00 85 CYS A N 1
ATOM 671 C CA . CYS A 1 85 ? -3.254 8.661 17.811 1.00 77.00 85 CYS A CA 1
ATOM 672 C C . CYS A 1 85 ? -4.116 8.399 19.053 1.00 77.00 85 CYS A C 1
ATOM 674 O O . CYS A 1 85 ? -5.324 8.615 18.988 1.00 77.00 85 CYS A O 1
ATOM 676 N N . THR A 1 86 ? -3.525 7.963 20.172 1.00 76.56 86 THR A N 1
ATOM 677 C CA . THR A 1 86 ? -4.252 7.496 21.371 1.00 76.56 86 THR A CA 1
ATOM 678 C C . THR A 1 86 ? -5.263 8.508 21.915 1.00 76.56 86 THR A C 1
ATOM 680 O O . THR A 1 86 ? -6.352 8.115 22.323 1.00 76.56 86 THR A O 1
ATOM 683 N N . LEU A 1 87 ? -4.938 9.805 21.871 1.00 73.81 87 LEU A N 1
ATOM 684 C CA . LEU A 1 87 ? -5.777 10.893 22.396 1.00 73.81 87 LEU A CA 1
ATOM 685 C C . LEU A 1 87 ? -6.580 11.653 21.325 1.00 73.81 87 LEU A C 1
ATOM 687 O O . LEU A 1 87 ? -7.254 12.628 21.646 1.00 73.81 87 LEU A O 1
ATOM 691 N N . ARG A 1 88 ? -6.477 11.275 20.044 1.00 81.12 88 ARG A N 1
ATOM 692 C CA . ARG A 1 88 ? -6.951 12.119 18.926 1.00 81.12 88 ARG A CA 1
ATOM 693 C C . ARG A 1 88 ? -8.312 11.731 18.358 1.00 81.12 88 ARG A C 1
ATOM 695 O O . ARG A 1 88 ? -8.887 12.522 17.617 1.00 81.12 88 ARG A O 1
ATOM 702 N N . ILE A 1 89 ? -8.807 10.533 18.659 1.00 87.94 89 ILE A N 1
ATOM 703 C CA . ILE A 1 89 ? -10.027 9.986 18.053 1.00 87.94 89 ILE A CA 1
ATOM 704 C C . ILE A 1 89 ? -11.012 9.636 19.180 1.00 87.94 89 ILE A C 1
ATOM 706 O O . ILE A 1 89 ? -10.675 8.795 20.016 1.00 87.94 89 ILE A O 1
ATOM 710 N N . PRO A 1 90 ? -12.193 10.283 19.253 1.00 90.25 90 PRO A N 1
ATOM 711 C CA . PRO A 1 90 ? -13.214 9.971 20.253 1.00 90.25 90 PRO A CA 1
ATOM 712 C C . PRO A 1 90 ? -13.745 8.540 20.120 1.00 90.25 90 PRO A C 1
ATOM 714 O O . PRO A 1 90 ? -13.910 8.051 19.009 1.00 90.25 90 PRO A O 1
ATOM 717 N N . ALA A 1 91 ? -14.104 7.906 21.242 1.00 90.62 91 ALA A N 1
ATOM 718 C CA . ALA A 1 91 ? -14.649 6.541 21.256 1.00 90.62 91 ALA A CA 1
ATOM 719 C C . ALA A 1 91 ? -16.004 6.385 20.539 1.00 90.62 91 ALA A C 1
ATOM 721 O O . ALA A 1 91 ? -16.419 5.268 20.252 1.00 90.62 91 ALA A O 1
ATOM 722 N N . THR A 1 92 ? -16.686 7.493 20.242 1.00 91.06 92 THR A N 1
ATOM 723 C CA . THR A 1 92 ? -17.919 7.523 19.444 1.00 91.06 92 THR A CA 1
ATOM 724 C C . THR A 1 92 ? -17.673 7.362 17.945 1.00 91.06 92 THR A C 1
ATOM 726 O O . THR A 1 92 ? -18.629 7.213 17.192 1.00 91.06 92 THR A O 1
ATOM 729 N N . ILE A 1 93 ? -16.418 7.415 17.491 1.00 91.50 93 ILE A N 1
ATOM 730 C CA . ILE A 1 93 ? -16.056 7.254 16.085 1.00 91.50 93 ILE A CA 1
ATOM 731 C C . ILE A 1 93 ? -15.582 5.813 15.864 1.00 91.50 93 ILE A C 1
ATOM 733 O O . ILE A 1 93 ? -14.540 5.434 16.403 1.00 91.50 93 ILE A O 1
ATOM 737 N N . PRO A 1 94 ? -16.290 4.999 15.059 1.00 93.56 94 PRO A N 1
ATOM 738 C CA . PRO A 1 94 ? -15.802 3.685 14.663 1.00 93.56 94 PRO A CA 1
ATOM 739 C C . PRO A 1 94 ? -14.443 3.792 13.974 1.00 93.56 94 PRO A C 1
ATOM 741 O O . PRO A 1 94 ? -14.247 4.592 13.057 1.00 93.56 94 PRO A O 1
ATOM 744 N N . LEU A 1 95 ? -13.495 2.970 14.420 1.00 93.19 95 LEU A N 1
ATOM 745 C CA . LEU A 1 95 ? -12.114 3.019 13.961 1.00 93.19 95 LEU A CA 1
ATOM 746 C C . LEU A 1 95 ? -11.603 1.609 13.678 1.00 93.19 95 LEU A C 1
ATOM 748 O O . LEU A 1 95 ? -11.607 0.748 14.556 1.00 93.19 95 LEU A O 1
ATOM 752 N N . ALA A 1 96 ? -11.096 1.397 12.465 1.00 94.56 96 ALA A N 1
ATOM 753 C CA . ALA A 1 96 ? -10.286 0.239 12.117 1.00 94.56 96 ALA A CA 1
ATOM 754 C C . ALA A 1 96 ? -8.912 0.705 11.636 1.00 94.56 96 ALA A C 1
ATOM 756 O O . ALA A 1 96 ? -8.800 1.645 10.850 1.00 94.56 96 ALA A O 1
ATOM 757 N N . ILE A 1 97 ? -7.869 0.035 12.113 1.00 93.69 97 ILE A N 1
ATOM 758 C CA . ILE A 1 97 ? -6.481 0.290 11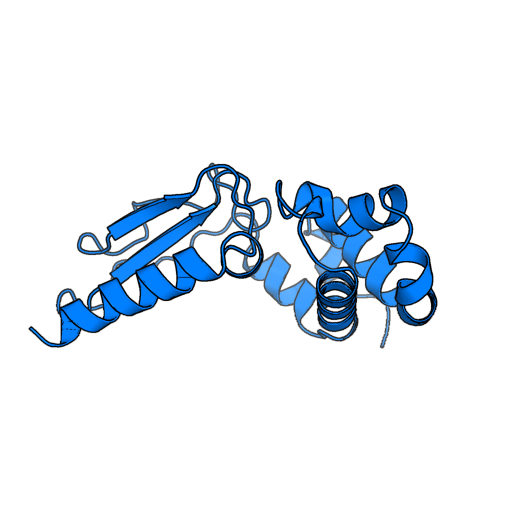.746 1.00 93.69 97 ILE A CA 1
ATOM 759 C C . ILE A 1 97 ? -5.947 -0.989 11.130 1.00 93.69 97 ILE A C 1
ATOM 761 O O . ILE A 1 97 ? -5.952 -2.039 11.773 1.00 93.69 97 ILE A O 1
ATOM 765 N N . VAL A 1 98 ? -5.518 -0.882 9.877 1.00 95.12 98 VAL A N 1
ATOM 766 C CA . VAL A 1 98 ? -5.077 -2.018 9.073 1.00 95.12 98 VAL A CA 1
ATOM 767 C C . VAL A 1 98 ? -3.609 -1.874 8.750 1.00 95.12 98 VAL A C 1
ATOM 769 O O . VAL A 1 98 ? -3.178 -0.824 8.273 1.00 95.12 98 VAL A O 1
ATOM 772 N N . PHE A 1 99 ? -2.871 -2.958 8.943 1.00 94.56 99 PHE A N 1
ATOM 773 C CA . PHE A 1 99 ? -1.508 -3.088 8.463 1.00 94.56 99 PHE A CA 1
ATOM 774 C C . PHE A 1 99 ? -1.339 -4.348 7.629 1.00 94.56 99 PHE A C 1
ATOM 776 O O . PHE A 1 99 ? -1.999 -5.362 7.861 1.00 94.56 99 PHE A O 1
ATOM 783 N N . GLY A 1 100 ? -0.417 -4.282 6.672 1.00 95.44 100 GLY A N 1
ATOM 784 C CA . GLY A 1 100 ? 0.103 -5.469 6.020 1.00 95.44 100 GLY A CA 1
ATOM 785 C C . GLY A 1 100 ? 1.253 -6.089 6.811 1.00 95.44 100 GLY A C 1
ATOM 786 O O . GLY A 1 100 ? 2.129 -5.381 7.319 1.00 95.44 100 GLY A O 1
ATOM 787 N N . ASP A 1 101 ? 1.268 -7.415 6.894 1.00 93.75 101 ASP A N 1
ATOM 788 C CA . ASP A 1 101 ? 2.310 -8.202 7.568 1.00 93.75 101 ASP A CA 1
ATOM 789 C C . ASP A 1 101 ? 3.689 -8.132 6.878 1.00 93.75 101 ASP A C 1
ATOM 791 O O . ASP A 1 101 ? 4.721 -8.408 7.492 1.00 93.75 101 ASP A O 1
ATOM 795 N N . THR A 1 102 ? 3.721 -7.721 5.608 1.00 93.69 102 THR A N 1
ATOM 796 C CA . THR A 1 102 ? 4.936 -7.557 4.794 1.00 93.69 102 THR A CA 1
ATOM 797 C C . THR A 1 102 ? 5.232 -6.094 4.448 1.00 93.69 102 THR A C 1
ATOM 799 O O . THR A 1 102 ? 6.064 -5.816 3.581 1.00 93.69 102 THR A O 1
ATOM 802 N N . ASP A 1 103 ? 4.591 -5.134 5.126 1.00 91.56 103 ASP A N 1
ATOM 803 C CA . ASP A 1 103 ? 4.853 -3.705 4.934 1.00 91.56 103 ASP A CA 1
ATOM 804 C C . ASP A 1 103 ? 6.320 -3.367 5.272 1.00 91.56 103 ASP A C 1
ATOM 806 O O . ASP A 1 103 ? 6.808 -3.605 6.377 1.00 91.56 103 ASP A O 1
ATOM 810 N N . THR A 1 104 ? 7.050 -2.799 4.306 1.00 87.88 104 THR A N 1
ATOM 811 C CA . THR A 1 104 ? 8.446 -2.369 4.495 1.00 87.88 104 THR A CA 1
ATOM 812 C C . THR A 1 104 ? 8.613 -0.857 4.676 1.00 87.88 104 THR A C 1
ATOM 814 O O . THR A 1 104 ? 9.731 -0.402 4.935 1.00 87.88 104 THR A O 1
ATOM 817 N N . VAL A 1 105 ? 7.533 -0.082 4.545 1.00 86.81 105 VAL A N 1
ATOM 818 C CA . VAL A 1 105 ? 7.455 1.362 4.817 1.00 86.81 105 VAL A CA 1
ATOM 819 C C . VAL A 1 105 ? 7.071 1.607 6.278 1.00 86.81 105 VAL A C 1
ATOM 821 O O . VAL A 1 105 ? 7.696 2.446 6.926 1.00 86.81 105 VAL A O 1
ATOM 824 N N . LEU A 1 106 ? 6.110 0.839 6.805 1.00 88.38 106 LEU A N 1
ATOM 825 C CA . LEU A 1 106 ? 5.709 0.795 8.217 1.00 88.38 106 LEU A CA 1
ATOM 826 C C . LEU A 1 106 ? 5.899 -0.629 8.779 1.00 88.38 106 LEU A C 1
ATOM 828 O O . LEU A 1 106 ? 4.923 -1.362 8.937 1.00 88.38 106 LEU A O 1
ATOM 832 N N . PRO A 1 107 ? 7.140 -1.054 9.092 1.00 86.44 107 PRO A N 1
ATOM 833 C CA . PRO A 1 107 ? 7.418 -2.444 9.443 1.00 86.44 107 PRO A CA 1
ATOM 834 C C . PRO A 1 107 ? 6.718 -2.910 10.732 1.00 86.44 107 PRO A C 1
ATOM 836 O O . PRO A 1 107 ? 6.738 -2.166 11.721 1.00 86.44 107 PRO A O 1
ATOM 839 N N . PRO A 1 108 ? 6.210 -4.162 10.789 1.00 86.19 108 PRO A N 1
ATOM 840 C CA . PRO A 1 108 ? 5.506 -4.702 11.959 1.00 86.19 108 PRO A CA 1
ATOM 841 C C . PRO A 1 108 ? 6.259 -4.567 13.282 1.00 86.19 108 PRO A C 1
ATOM 843 O O . PRO A 1 108 ? 5.676 -4.285 14.320 1.00 86.19 108 PRO A O 1
ATOM 846 N N . ARG A 1 109 ? 7.587 -4.720 13.255 1.00 84.12 109 ARG A N 1
ATOM 847 C CA . ARG A 1 109 ? 8.414 -4.713 14.472 1.00 84.12 109 ARG A CA 1
ATOM 848 C C . ARG A 1 109 ? 8.785 -3.320 14.979 1.00 84.12 109 ARG A C 1
ATOM 850 O O . ARG A 1 109 ? 9.296 -3.221 16.090 1.00 84.12 109 ARG A O 1
ATOM 857 N N . THR A 1 110 ? 8.603 -2.268 14.180 1.00 82.81 110 THR A N 1
ATOM 858 C CA . THR A 1 110 ? 9.110 -0.923 14.517 1.00 82.81 110 THR A CA 1
ATOM 859 C C . THR A 1 110 ? 8.056 0.171 14.440 1.00 82.81 110 THR A C 1
ATOM 861 O O . THR A 1 110 ? 8.086 1.088 15.256 1.00 82.81 110 THR A O 1
ATOM 864 N N . SER A 1 111 ? 7.129 0.089 13.488 1.00 85.50 111 SER A N 1
ATOM 865 C CA . SER A 1 111 ? 6.145 1.143 13.219 1.00 85.50 111 SER A CA 1
ATOM 866 C C . SER A 1 111 ? 4.715 0.751 13.585 1.00 85.50 111 SER A C 1
ATOM 868 O O . SER A 1 111 ? 3.858 1.627 13.689 1.00 85.50 111 SER A O 1
ATOM 870 N N . GLN A 1 112 ? 4.452 -0.536 13.812 1.00 88.81 112 GLN A N 1
ATOM 871 C CA . GLN A 1 112 ? 3.125 -1.043 14.147 1.00 88.81 112 GLN A CA 1
ATOM 872 C C . GLN A 1 112 ? 3.064 -1.371 15.641 1.00 88.81 112 GLN A C 1
ATOM 874 O O . GLN A 1 112 ? 3.740 -2.273 16.127 1.00 88.81 112 GLN A O 1
ATOM 879 N N . SER A 1 113 ? 2.278 -0.611 16.404 1.00 89.06 113 SER A N 1
ATOM 880 C CA . SER A 1 113 ? 2.097 -0.888 17.827 1.00 89.06 113 SER A CA 1
ATOM 881 C C . SER A 1 113 ? 0.728 -0.449 18.330 1.00 89.06 113 SER A C 1
ATOM 883 O O . SER A 1 113 ? 0.365 0.727 18.269 1.00 89.06 113 SER A O 1
ATOM 885 N N . ARG A 1 114 ? 0.010 -1.409 18.926 1.00 89.25 114 ARG A N 1
ATOM 886 C CA . ARG A 1 114 ? -1.285 -1.195 19.589 1.00 89.25 114 ARG A CA 1
ATOM 887 C C . ARG A 1 114 ? -1.218 -0.204 20.753 1.00 89.25 114 ARG A C 1
ATOM 889 O O . ARG A 1 114 ? -2.240 0.334 21.151 1.00 89.25 114 ARG A O 1
ATOM 896 N N . ARG A 1 115 ? -0.026 0.073 21.295 1.00 89.00 115 ARG A N 1
ATOM 897 C CA . ARG A 1 115 ? 0.148 1.059 22.373 1.00 89.00 115 ARG A CA 1
ATOM 898 C C . ARG A 1 115 ? -0.189 2.484 21.926 1.00 89.00 115 ARG A C 1
ATOM 900 O O . ARG A 1 115 ? -0.547 3.303 22.761 1.00 89.00 115 ARG A O 1
ATOM 907 N N . TYR A 1 116 ? -0.039 2.779 20.637 1.00 87.75 116 TYR A N 1
ATOM 908 C CA . TYR A 1 116 ? -0.141 4.133 20.089 1.00 87.75 116 TYR A CA 1
ATOM 909 C C . TYR A 1 116 ? -1.449 4.381 19.331 1.00 87.75 116 TYR A C 1
ATOM 911 O O . TYR A 1 116 ? -1.592 5.385 18.632 1.00 87.75 116 TYR A O 1
ATOM 919 N N . VAL A 1 117 ? -2.421 3.483 19.485 1.00 88.06 117 VAL A N 1
ATOM 920 C CA . VAL A 1 117 ? -3.742 3.601 18.868 1.00 88.06 117 VAL A CA 1
ATOM 921 C C . VAL A 1 117 ? -4.836 3.644 19.935 1.00 88.06 117 VAL A C 1
ATOM 923 O O . VAL A 1 117 ? -4.634 3.117 21.030 1.00 88.06 117 VAL A O 1
ATOM 926 N N . PRO A 1 118 ? -5.992 4.270 19.656 1.00 90.75 118 PRO A N 1
ATOM 927 C CA . PRO A 1 118 ? -7.108 4.282 20.594 1.00 90.75 118 PRO A CA 1
ATOM 928 C C . PRO A 1 118 ? -7.567 2.870 20.972 1.00 90.75 118 PRO A C 1
ATOM 930 O O . PRO A 1 118 ? -7.706 2.010 20.104 1.00 90.75 118 PRO A O 1
ATOM 933 N N . ALA A 1 119 ? -7.871 2.651 22.254 1.00 90.06 119 ALA A N 1
ATOM 934 C CA . ALA A 1 119 ? -8.261 1.335 22.777 1.00 90.06 119 ALA A CA 1
ATOM 935 C C . ALA A 1 119 ? -9.548 0.767 22.144 1.00 90.06 119 ALA A C 1
ATOM 937 O O . ALA A 1 119 ? -9.706 -0.447 22.068 1.00 90.06 119 ALA A O 1
ATOM 938 N N . HIS A 1 120 ? -10.455 1.636 21.683 1.00 91.88 120 HIS A N 1
ATOM 939 C CA . HIS A 1 120 ? -11.685 1.241 20.985 1.00 91.88 120 HIS A CA 1
ATOM 940 C C . HIS A 1 120 ? -11.454 0.896 19.502 1.00 91.88 120 HIS A C 1
ATOM 942 O O . HIS A 1 120 ? -12.361 0.399 18.840 1.00 91.88 120 HIS A O 1
ATOM 948 N N . GLY A 1 121 ? -10.267 1.186 18.959 1.00 91.56 121 GLY A N 1
ATOM 949 C CA . GLY A 1 121 ? -9.943 0.925 17.563 1.00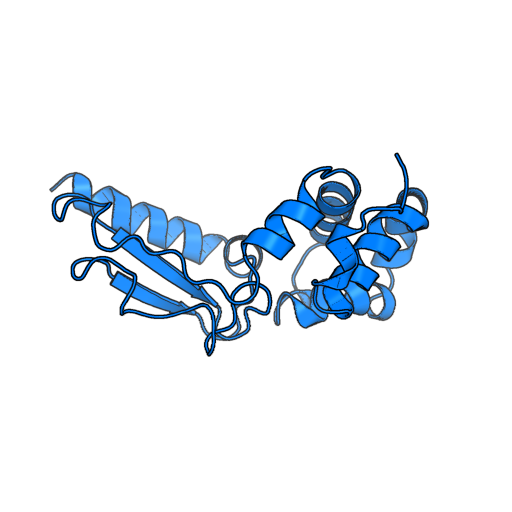 91.56 121 GLY A CA 1
ATOM 950 C C . GLY A 1 121 ? -9.704 -0.560 17.307 1.00 91.56 121 GLY A C 1
ATOM 951 O O . GLY A 1 121 ? -8.917 -1.209 17.999 1.00 91.56 121 GLY A O 1
ATOM 952 N N . ARG A 1 122 ? -10.332 -1.105 16.263 1.00 93.62 122 ARG A N 1
ATOM 953 C CA . ARG A 1 122 ? -10.074 -2.474 15.813 1.00 93.62 122 ARG A CA 1
ATOM 954 C C . ARG A 1 122 ? -8.711 -2.545 15.131 1.00 93.62 122 ARG A C 1
ATOM 956 O O . ARG A 1 122 ? -8.463 -1.841 14.156 1.00 93.62 122 ARG A O 1
ATOM 963 N N . TRP A 1 123 ? -7.846 -3.423 15.624 1.00 94.38 123 TRP A N 1
ATOM 964 C CA . TRP A 1 123 ? -6.529 -3.678 15.043 1.00 94.38 123 TRP A CA 1
ATOM 965 C C . TRP A 1 123 ? -6.573 -4.889 14.117 1.00 94.38 123 TRP A C 1
ATOM 967 O O . TRP A 1 123 ? -6.833 -6.001 14.581 1.00 94.38 123 TRP A O 1
ATOM 977 N N . ILE A 1 124 ? -6.290 -4.677 12.836 1.00 95.62 124 ILE A N 1
ATOM 978 C CA . ILE A 1 124 ? -6.388 -5.696 11.794 1.00 95.62 124 ILE A CA 1
ATOM 979 C C . ILE A 1 124 ? -5.031 -5.846 11.108 1.00 95.62 124 ILE A C 1
ATOM 981 O O . ILE A 1 124 ? -4.449 -4.874 10.633 1.00 95.62 124 ILE A O 1
ATOM 985 N N . GLU A 1 125 ? -4.555 -7.080 11.012 1.00 94.75 125 GLU A N 1
ATOM 986 C CA . GLU A 1 125 ? -3.364 -7.430 10.241 1.00 94.75 125 GLU A CA 1
ATOM 987 C C . GLU A 1 125 ? -3.793 -8.276 9.045 1.00 94.75 125 GLU A C 1
ATOM 989 O O . GLU A 1 125 ? -4.590 -9.208 9.178 1.00 94.75 125 GLU A O 1
ATOM 994 N N . TRP A 1 126 ? -3.322 -7.914 7.855 1.00 96.75 126 TRP A N 1
ATOM 995 C CA . TRP A 1 126 ? -3.594 -8.652 6.630 1.00 96.75 126 TRP A CA 1
ATOM 996 C C . TRP A 1 126 ? -2.370 -9.453 6.226 1.00 96.75 126 TRP A C 1
ATOM 998 O O . TRP A 1 126 ? -1.305 -8.889 5.973 1.00 96.75 126 TRP A O 1
ATOM 1008 N N . GLU A 1 127 ? -2.559 -10.767 6.143 1.00 95.50 127 GLU A N 1
ATOM 1009 C CA . GLU A 1 127 ? -1.540 -11.683 5.653 1.00 95.50 127 GLU A CA 1
ATOM 1010 C C . GLU A 1 127 ? -1.220 -11.427 4.184 1.00 95.50 127 GLU A C 1
ATOM 1012 O O . GLU A 1 127 ? -2.104 -11.109 3.380 1.00 95.50 127 GLU A O 1
ATOM 1017 N N . ARG A 1 128 ? 0.054 -11.614 3.830 1.00 94.88 128 ARG A N 1
ATOM 1018 C CA . ARG A 1 128 ? 0.569 -11.397 2.476 1.00 94.88 128 ARG A CA 1
ATOM 1019 C C . ARG A 1 128 ? 0.146 -10.030 1.936 1.00 94.88 128 ARG A C 1
ATOM 1021 O O . ARG A 1 128 ? -0.290 -9.927 0.790 1.00 94.88 128 ARG A O 1
ATOM 1028 N N . CYS A 1 129 ? 0.268 -8.987 2.748 1.00 96.12 129 CYS A N 1
ATOM 1029 C CA . CYS A 1 129 ? -0.091 -7.626 2.372 1.00 96.12 129 CYS A CA 1
ATOM 1030 C C . CYS A 1 129 ? 1.086 -6.687 2.620 1.00 96.12 129 CYS A C 1
ATOM 1032 O O . CYS A 1 129 ? 1.718 -6.720 3.677 1.00 96.12 129 CYS A O 1
ATOM 1034 N N . GLY A 1 130 ? 1.401 -5.866 1.629 1.00 93.94 130 GLY A N 1
ATOM 1035 C CA . GLY A 1 130 ? 2.422 -4.839 1.696 1.00 93.94 130 GLY A CA 1
ATOM 1036 C C . GLY A 1 130 ? 1.865 -3.491 2.146 1.00 93.94 130 GLY A C 1
ATOM 1037 O O . GLY A 1 130 ? 0.798 -3.398 2.751 1.00 93.94 130 GLY A O 1
ATOM 1038 N N . HIS A 1 131 ? 2.601 -2.426 1.823 1.00 91.88 131 HIS A N 1
ATOM 1039 C CA . HIS A 1 131 ? 2.253 -1.065 2.248 1.00 91.88 131 HIS A CA 1
ATOM 1040 C C . HIS A 1 131 ? 0.990 -0.522 1.566 1.00 91.88 131 HIS A C 1
ATOM 1042 O O . HIS A 1 131 ? 0.178 0.176 2.167 1.00 91.88 131 HIS A O 1
ATOM 1048 N N . GLY A 1 132 ? 0.834 -0.824 0.276 1.00 93.38 132 GLY A N 1
ATOM 1049 C CA . GLY A 1 132 ? -0.313 -0.392 -0.513 1.00 93.38 132 GLY A CA 1
ATOM 1050 C C . GLY A 1 132 ? -1.476 -1.358 -0.357 1.00 93.38 132 GLY A C 1
ATOM 1051 O O . GLY A 1 132 ? -1.795 -2.051 -1.317 1.00 93.38 132 GLY A O 1
ATOM 1052 N N . ILE A 1 133 ? -2.109 -1.406 0.819 1.00 94.75 133 ILE A N 1
ATOM 1053 C CA . ILE A 1 133 ? -3.202 -2.351 1.112 1.00 94.75 133 ILE A CA 1
ATOM 1054 C C . ILE A 1 133 ? -4.342 -2.276 0.080 1.00 94.75 133 ILE A C 1
ATOM 1056 O O . ILE A 1 133 ? -4.914 -3.291 -0.303 1.00 94.75 133 ILE A O 1
ATOM 1060 N N . GLN A 1 134 ? -4.614 -1.076 -0.438 1.00 94.62 134 GLN A N 1
ATOM 1061 C CA . GLN A 1 134 ? -5.619 -0.801 -1.464 1.00 94.62 134 GLN A CA 1
ATOM 1062 C C . GLN A 1 134 ? -5.207 -1.238 -2.873 1.00 94.62 134 GLN A C 1
ATOM 1064 O O . GLN A 1 134 ? -6.054 -1.346 -3.751 1.00 94.62 134 GLN A O 1
ATOM 1069 N N . LEU A 1 135 ? -3.910 -1.449 -3.103 1.00 94.06 135 LEU A N 1
ATOM 1070 C CA . LEU A 1 135 ? -3.394 -2.026 -4.344 1.00 94.06 135 LEU A CA 1
ATOM 1071 C C . LEU A 1 135 ? -3.352 -3.554 -4.254 1.00 94.06 135 LEU A C 1
ATOM 1073 O O . LEU A 1 135 ? -3.575 -4.227 -5.255 1.00 94.06 135 LEU A O 1
ATOM 1077 N N . ASP A 1 136 ? -3.062 -4.096 -3.071 1.00 95.88 136 ASP A N 1
ATOM 1078 C CA . ASP A 1 136 ? -2.987 -5.541 -2.848 1.00 95.88 136 ASP A CA 1
ATOM 1079 C C . ASP A 1 136 ? -4.373 -6.191 -2.793 1.00 95.88 136 ASP A C 1
ATOM 1081 O O . ASP A 1 136 ? -4.591 -7.216 -3.438 1.00 95.88 136 ASP A O 1
ATOM 1085 N N . TYR A 1 137 ? -5.311 -5.581 -2.061 1.00 96.69 137 TYR A N 1
ATOM 1086 C CA . TYR A 1 137 ? -6.643 -6.132 -1.797 1.00 96.69 137 TYR A CA 1
ATOM 1087 C C . TYR A 1 137 ? -7.732 -5.049 -1.901 1.00 96.69 137 TYR A C 1
ATOM 1089 O O . TYR A 1 137 ? -8.334 -4.684 -0.886 1.00 96.69 137 TYR A O 1
ATOM 1097 N N . PRO A 1 138 ? -8.000 -4.510 -3.107 1.00 95.69 138 PRO A N 1
ATOM 1098 C CA . PRO A 1 138 ? -8.952 -3.414 -3.294 1.00 95.69 138 PRO A CA 1
ATOM 1099 C C . PRO A 1 138 ? -10.354 -3.747 -2.764 1.00 95.69 138 PRO A C 1
ATOM 1101 O O . PRO A 1 138 ? -10.931 -2.944 -2.033 1.00 95.69 138 PRO A O 1
ATOM 1104 N N . ASP A 1 139 ? -10.862 -4.948 -3.048 1.00 97.25 139 ASP A N 1
ATOM 1105 C CA . ASP A 1 139 ? -12.206 -5.365 -2.627 1.00 97.25 139 ASP A CA 1
ATOM 1106 C C . ASP A 1 139 ? -12.318 -5.442 -1.099 1.00 97.25 139 ASP A C 1
ATOM 1108 O O . ASP A 1 139 ? -13.250 -4.901 -0.508 1.00 97.25 139 ASP A O 1
ATOM 1112 N N . ARG A 1 140 ? -11.293 -5.991 -0.436 1.00 97.31 140 ARG A N 1
ATOM 1113 C CA . ARG A 1 140 ? -11.228 -6.077 1.030 1.00 97.31 140 ARG A CA 1
ATOM 1114 C C . ARG A 1 140 ? -11.182 -4.697 1.691 1.00 97.31 140 ARG A C 1
ATOM 1116 O O . ARG A 1 140 ? -11.729 -4.513 2.776 1.00 97.31 140 ARG A O 1
ATOM 1123 N N . VAL A 1 141 ? -10.528 -3.716 1.056 1.00 97.31 141 VAL A N 1
ATOM 1124 C CA . VAL A 1 141 ? -10.546 -2.320 1.525 1.00 97.31 141 VAL A CA 1
ATOM 1125 C C . VAL A 1 141 ? -11.951 -1.737 1.412 1.00 97.31 141 VAL A C 1
ATOM 1127 O O . VAL A 1 141 ? -12.413 -1.112 2.364 1.00 97.31 141 VAL A O 1
ATOM 1130 N N . VAL A 1 142 ? -12.642 -1.950 0.289 1.00 97.81 142 VAL A N 1
ATOM 1131 C CA . VAL A 1 142 ? -14.017 -1.463 0.090 1.00 97.81 142 VAL A CA 1
ATOM 1132 C C . VAL A 1 142 ? -14.972 -2.075 1.116 1.00 97.81 142 VAL A C 1
ATOM 1134 O O . VAL A 1 142 ? -15.724 -1.344 1.759 1.00 97.81 142 VAL A O 1
ATOM 1137 N N . GLU A 1 143 ? -14.909 -3.391 1.316 1.00 97.75 143 GLU A N 1
ATOM 1138 C CA . GLU A 1 143 ? -15.703 -4.104 2.322 1.00 97.75 143 GLU A CA 1
ATOM 1139 C C . GLU A 1 143 ? -15.481 -3.535 3.724 1.00 97.75 143 GLU A C 1
ATOM 1141 O O . GLU A 1 143 ? -16.442 -3.188 4.411 1.00 97.75 143 GLU A O 1
ATOM 1146 N N . LEU A 1 144 ? -14.218 -3.360 4.123 1.00 97.38 144 LEU A N 1
ATOM 1147 C CA . LEU A 1 144 ? -13.874 -2.820 5.433 1.00 97.38 144 LEU A CA 1
ATOM 1148 C C . LEU A 1 144 ? -14.360 -1.376 5.619 1.00 97.38 144 LEU A C 1
ATOM 1150 O O . LEU A 1 144 ? -14.843 -1.020 6.693 1.00 97.38 144 LEU A O 1
ATOM 1154 N N . VAL A 1 145 ? -14.231 -0.531 4.594 1.00 96.12 145 VAL A N 1
ATOM 1155 C CA . VAL A 1 145 ? -14.729 0.851 4.648 1.00 96.12 145 VAL A CA 1
ATOM 1156 C C . VAL A 1 145 ? -16.249 0.861 4.817 1.00 96.12 145 VAL A C 1
ATOM 1158 O O . VAL A 1 145 ? -16.763 1.599 5.661 1.00 96.12 145 VAL A O 1
ATOM 1161 N N . ASN A 1 146 ? -16.973 0.025 4.071 1.00 97.00 146 ASN A N 1
ATOM 1162 C CA . ASN A 1 146 ? -18.425 -0.097 4.199 1.00 97.00 146 ASN A CA 1
ATOM 1163 C C . ASN A 1 146 ? -18.832 -0.597 5.593 1.00 97.00 146 ASN A C 1
ATOM 1165 O O . ASN A 1 146 ? -19.731 -0.026 6.208 1.00 97.00 146 ASN A O 1
ATOM 1169 N N . GLU A 1 147 ? -18.137 -1.605 6.122 1.00 96.19 147 GLU A N 1
ATOM 1170 C CA . GLU A 1 147 ? -18.358 -2.126 7.473 1.00 96.19 147 GLU A CA 1
ATOM 1171 C C . GLU A 1 147 ? -18.199 -1.015 8.523 1.00 96.19 147 GLU A C 1
ATOM 1173 O O . GLU A 1 147 ? -19.148 -0.704 9.242 1.00 96.19 147 GLU A O 1
ATOM 1178 N N . VAL A 1 148 ? -17.037 -0.354 8.566 1.00 95.00 148 VAL A N 1
ATOM 1179 C CA . VAL A 1 148 ? -16.720 0.664 9.584 1.00 95.00 148 VAL A CA 1
ATOM 1180 C C . VAL A 1 148 ? -17.664 1.862 9.495 1.00 95.00 148 VAL A C 1
ATOM 1182 O O . VAL A 1 148 ? -18.103 2.382 10.518 1.00 95.00 148 VAL A O 1
ATOM 1185 N N . THR A 1 149 ? -18.016 2.299 8.285 1.00 93.12 149 THR A N 1
ATOM 1186 C CA . THR A 1 149 ? -18.921 3.445 8.101 1.00 93.12 149 THR A CA 1
ATOM 1187 C C . THR A 1 149 ? -20.382 3.120 8.413 1.00 93.12 149 THR A C 1
ATOM 1189 O O . THR A 1 149 ? -21.128 4.020 8.804 1.00 93.12 149 THR A O 1
ATOM 1192 N N . SER A 1 150 ? -20.799 1.856 8.293 1.00 92.75 150 SER A N 1
ATOM 1193 C CA . SER A 1 150 ? -22.139 1.416 8.698 1.00 92.75 150 SER A CA 1
ATOM 1194 C C . SER A 1 150 ? -22.331 1.438 10.218 1.00 92.75 150 SER A C 1
ATOM 1196 O O . SER A 1 150 ? -23.423 1.753 10.685 1.00 92.75 150 SER A O 1
ATOM 1198 N N . MET A 1 151 ? -21.259 1.218 10.989 1.00 83.19 151 MET A N 1
ATOM 1199 C CA . MET A 1 151 ? -21.287 1.260 12.457 1.00 83.19 151 MET A CA 1
ATOM 1200 C C . MET A 1 151 ? -21.592 2.659 13.010 1.00 83.19 151 MET A C 1
ATOM 1202 O O . MET A 1 151 ? -22.083 2.775 14.125 1.00 83.19 151 MET A O 1
ATOM 1206 N N . SER A 1 152 ? -21.329 3.719 12.239 1.00 70.00 152 SER A N 1
ATOM 1207 C CA . SER A 1 152 ? -21.627 5.104 12.636 1.00 70.00 152 SER A CA 1
ATOM 1208 C C . SER A 1 152 ? -23.099 5.491 12.452 1.00 70.00 152 SER A C 1
ATOM 1210 O O . SER A 1 152 ? -23.470 6.619 12.765 1.00 70.00 152 SER A O 1
ATOM 1212 N N . ARG A 1 153 ? -23.918 4.614 11.853 1.00 60.41 153 ARG A N 1
ATOM 1213 C CA . ARG A 1 153 ? -25.335 4.874 11.537 1.00 60.41 153 ARG A CA 1
ATOM 1214 C C . ARG A 1 153 ? -26.311 4.181 12.497 1.00 60.41 153 ARG A C 1
ATOM 1216 O O . ARG A 1 153 ? -27.516 4.309 12.287 1.00 60.41 153 ARG A O 1
ATOM 1223 N N . GLY A 1 154 ? -25.796 3.426 13.469 1.00 52.09 154 GLY A N 1
ATOM 1224 C CA . GLY A 1 154 ? -26.567 2.710 14.490 1.00 52.09 154 GLY A CA 1
ATOM 1225 C C . GLY A 1 154 ? -26.674 3.467 15.802 1.00 52.09 154 GLY A C 1
ATOM 1226 O O . GLY A 1 154 ? -25.826 4.355 16.044 1.00 52.09 154 GLY A O 1
#

pLDDT: mean 85.59, std 12.41, range [40.09, 97.81]

Radius of gyration: 17.38 Å; Cα contacts (8 Å, |Δi|>4): 181; chains: 1; bounding box: 47×31×44 Å

Secondary structure (DSSP, 8-state):
--S--GGGGGS-HHHHHHHHHHHHTTTTHHHHTTSHHHHHHHHTTT-SSGGGS-HHHHHHHHHHHHH-TTHHHHHHHHTT-----TTTS-TTS--EEEEETT-SSS-TTTT--GGGS-TTSEEEEETT--S-HHHH-HHHHHHHHHHHHHGGG-

Sequence (154 aa):
AGMRDKALERINLGFRINRYLAVGFRPLLPFMLKNERLRAIGFARNSPVWKSWSIDTCRDAAHAMARSRGYTAALNGLLNRVADCTLRIPATIPLAIVFGDTDTVLPPRTSQSRRYVPAHGRWIEWERCGHGIQLDYPDRVVELVNEVTSMSRG

Foldseek 3Di:
DDPPPPLQVQADPLVNVLLCCLQVCVVVLLVQLVDPVSLCSNPVQQAVQSVVDDSVRSNVVSNCSNPDPCNSVVLSVQPLAEAQCQPPDDLLQQAEDEDECREPSQHCVRHDDPVRHHPSYHYYYDYRGGDPNCRHCVPVVVVVVVVRVVSNVD